Protein AF-A0A2G2LGC3-F1 (afdb_monomer_lite)

pLDDT: mean 88.87, std 9.38, range [58.38, 97.38]

Sequence (73 aa):
ASANIASAYTAKQVCSCRFIAGRELKSCLGDFTNDISALSITQKDKVIISEAPFGMGTSRARYTPKLGCALLK

Secondary structure (DSSP, 8-state):
-HHHHHHHHHHHHHHIIIIIS---HHHHHTTS-GGGTTSEEEEETTEEEEE-GGGS-EEEEEEETTTEEEEE-

Radius of gyration: 11.22 Å; chains: 1; bounding box: 31×21×30 Å

Foldseek 3Di:
DVQAVLQAVLFQQLLCCCPVVVDDSVVSVVVDDDVQVQWDWDDDDQKIWTAHPPRPHIWMWGADPPPGTDTDD

Structure (mmCIF, N/CA/C/O backbone):
data_AF-A0A2G2LGC3-F1
#
_entry.id   AF-A0A2G2LGC3-F1
#
loop_
_atom_site.group_PDB
_atom_site.id
_atom_site.type_symbol
_atom_site.label_atom_id
_atom_site.label_alt_id
_atom_site.label_comp_id
_atom_site.label_asym_id
_atom_site.label_entity_id
_atom_site.label_seq_id
_atom_site.pdbx_PDB_ins_code
_atom_site.Cartn_x
_atom_site.Cartn_y
_atom_site.Cartn_z
_atom_site.occupancy
_atom_site.B_iso_or_equiv
_atom_site.auth_seq_id
_atom_site.auth_comp_id
_atom_site.auth_asym_id
_atom_site.auth_atom_id
_atom_site.pdbx_PDB_model_num
ATOM 1 N N . ALA A 1 1 ? 8.684 -0.940 -17.144 1.00 61.50 1 ALA A N 1
ATOM 2 C CA . ALA A 1 1 ? 7.395 -1.624 -16.885 1.00 61.50 1 ALA A CA 1
ATOM 3 C C . ALA A 1 1 ? 7.362 -2.266 -15.496 1.00 61.50 1 ALA A C 1
ATOM 5 O O . ALA A 1 1 ? 6.506 -1.897 -14.702 1.00 61.50 1 ALA A O 1
ATOM 6 N N . SER A 1 2 ? 8.314 -3.143 -15.159 1.00 77.81 2 SER A N 1
ATOM 7 C CA . SER A 1 2 ? 8.341 -3.868 -13.875 1.00 77.81 2 SER A CA 1
ATOM 8 C C . SER A 1 2 ? 8.464 -2.969 -12.638 1.00 77.81 2 SER A C 1
ATOM 10 O O . SER A 1 2 ? 7.804 -3.236 -11.643 1.00 77.81 2 SER A O 1
ATOM 12 N N . ALA A 1 3 ? 9.216 -1.862 -12.717 1.00 82.88 3 ALA A N 1
ATOM 13 C CA . ALA A 1 3 ? 9.363 -0.910 -11.610 1.00 82.88 3 ALA A CA 1
ATOM 14 C C . ALA A 1 3 ? 8.024 -0.290 -11.162 1.00 82.88 3 ALA A C 1
ATOM 16 O O . ALA A 1 3 ? 7.764 -0.218 -9.969 1.00 82.88 3 ALA A O 1
ATOM 17 N N . ASN A 1 4 ? 7.141 0.068 -12.105 1.00 84.69 4 ASN A N 1
ATOM 18 C CA . ASN A 1 4 ? 5.805 0.592 -11.792 1.00 84.69 4 ASN A CA 1
ATOM 19 C C . ASN A 1 4 ? 4.899 -0.461 -11.137 1.00 84.69 4 ASN A C 1
ATOM 21 O O . ASN A 1 4 ? 4.095 -0.144 -10.266 1.00 84.69 4 ASN A O 1
ATOM 25 N N . ILE A 1 5 ? 5.020 -1.725 -11.554 1.00 88.44 5 ILE A N 1
ATOM 26 C CA . ILE A 1 5 ? 4.261 -2.829 -10.953 1.00 88.44 5 ILE A CA 1
ATOM 27 C C . ILE A 1 5 ? 4.763 -3.074 -9.527 1.00 88.44 5 ILE A C 1
ATOM 29 O O . ILE A 1 5 ? 3.956 -3.181 -8.605 1.00 88.44 5 ILE A O 1
ATOM 33 N N . ALA A 1 6 ? 6.084 -3.098 -9.335 1.00 87.94 6 ALA A N 1
ATOM 34 C CA . ALA A 1 6 ? 6.711 -3.262 -8.029 1.00 87.94 6 ALA A CA 1
ATOM 35 C C . ALA A 1 6 ? 6.356 -2.112 -7.072 1.00 87.94 6 ALA A C 1
ATOM 37 O O . ALA A 1 6 ? 5.951 -2.373 -5.937 1.00 87.94 6 ALA A O 1
ATOM 38 N N . SER A 1 7 ? 6.420 -0.852 -7.523 1.00 90.81 7 SER A N 1
ATOM 39 C CA . SER A 1 7 ? 6.039 0.309 -6.706 1.00 90.81 7 SER A CA 1
ATOM 40 C C . SER A 1 7 ? 4.557 0.284 -6.339 1.00 90.81 7 SER A C 1
ATOM 42 O O . SER A 1 7 ? 4.195 0.520 -5.185 1.00 90.81 7 SER A O 1
ATOM 44 N N . ALA A 1 8 ? 3.680 -0.054 -7.287 1.00 92.94 8 ALA A N 1
ATOM 45 C CA . ALA A 1 8 ? 2.248 -0.155 -7.031 1.00 92.94 8 ALA A CA 1
ATOM 46 C C . ALA A 1 8 ? 1.927 -1.278 -6.035 1.00 92.94 8 ALA A C 1
ATOM 48 O O . ALA A 1 8 ? 1.203 -1.061 -5.060 1.00 92.94 8 ALA A O 1
ATOM 49 N N . TYR A 1 9 ? 2.503 -2.465 -6.235 1.00 91.88 9 TYR A N 1
ATOM 50 C CA . TYR A 1 9 ? 2.338 -3.591 -5.321 1.00 91.88 9 TYR A CA 1
ATOM 51 C C . TYR A 1 9 ? 2.799 -3.227 -3.906 1.00 91.88 9 TYR A C 1
ATOM 53 O O . TYR A 1 9 ? 2.037 -3.374 -2.948 1.00 91.88 9 TYR A O 1
ATOM 61 N N . THR A 1 10 ? 3.999 -2.658 -3.792 1.00 91.94 10 THR A N 1
ATOM 62 C CA . THR A 1 10 ? 4.595 -2.258 -2.513 1.00 91.94 10 THR A CA 1
ATOM 63 C C . THR A 1 10 ? 3.745 -1.217 -1.799 1.00 91.94 10 THR A C 1
ATOM 65 O O . THR A 1 10 ? 3.392 -1.409 -0.635 1.00 91.94 10 THR A O 1
ATOM 68 N N . ALA A 1 11 ? 3.338 -0.146 -2.492 1.00 94.62 11 ALA A N 1
ATOM 69 C CA . ALA A 1 11 ? 2.496 0.892 -1.902 1.00 94.62 11 ALA A CA 1
ATOM 70 C C . ALA A 1 11 ? 1.194 0.304 -1.336 1.00 94.62 11 ALA A C 1
ATOM 72 O O . ALA A 1 11 ? 0.800 0.622 -0.210 1.00 94.62 11 ALA A O 1
ATOM 73 N N . LYS A 1 12 ? 0.537 -0.592 -2.086 1.00 95.12 12 LYS A N 1
ATOM 74 C CA . LYS A 1 12 ? -0.725 -1.212 -1.663 1.00 95.12 12 LYS A CA 1
ATOM 75 C C . LYS A 1 12 ? -0.538 -2.167 -0.481 1.00 95.12 12 LYS A C 1
ATOM 77 O O . LYS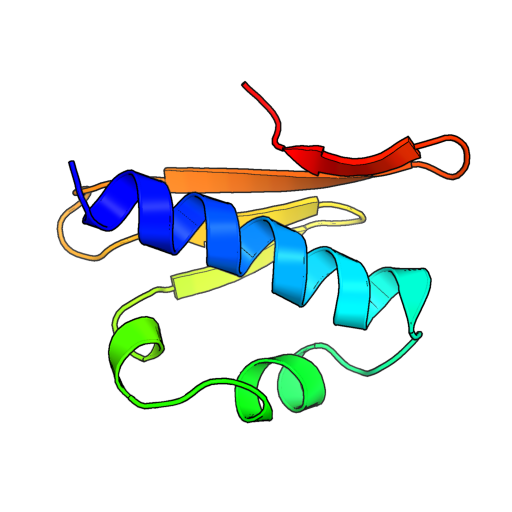 A 1 12 ? -1.342 -2.130 0.456 1.00 95.12 12 LYS A O 1
ATOM 82 N N . GLN A 1 13 ? 0.493 -3.007 -0.514 1.00 94.31 13 GLN A N 1
ATOM 83 C CA . GLN A 1 13 ? 0.733 -3.992 0.539 1.00 94.31 13 GLN A CA 1
ATOM 84 C C . GLN A 1 13 ? 1.155 -3.329 1.849 1.00 94.31 13 GLN A C 1
ATOM 86 O O . GLN A 1 13 ? 0.561 -3.605 2.892 1.00 94.31 13 GLN A O 1
ATOM 91 N N . VAL A 1 14 ? 2.080 -2.366 1.796 1.00 94.62 14 VAL A N 1
ATOM 92 C CA . VAL A 1 14 ? 2.485 -1.593 2.979 1.00 94.62 14 VAL A CA 1
ATOM 93 C C . VAL A 1 14 ? 1.301 -0.808 3.549 1.00 94.62 14 VAL A C 1
ATOM 95 O O . VAL A 1 14 ? 1.106 -0.796 4.763 1.00 94.62 14 VAL A O 1
ATOM 98 N N . CYS A 1 15 ? 0.461 -0.206 2.697 1.00 96.56 15 CYS A N 1
ATOM 99 C CA . CYS A 1 15 ? -0.768 0.451 3.152 1.00 96.56 15 CYS A CA 1
ATOM 100 C C . CYS A 1 15 ? -1.674 -0.532 3.904 1.00 96.56 15 CYS A C 1
ATOM 102 O O . CYS A 1 15 ? -2.152 -0.223 4.997 1.00 96.56 15 CYS A O 1
ATOM 104 N N . SER A 1 16 ? -1.889 -1.725 3.345 1.00 95.69 16 SER A N 1
ATOM 105 C CA . SER A 1 16 ? -2.763 -2.735 3.949 1.00 95.69 16 SER A CA 1
ATOM 106 C C . SER A 1 16 ? -2.212 -3.210 5.292 1.00 95.69 16 SER A C 1
ATOM 108 O O . SER A 1 16 ? -2.933 -3.210 6.287 1.00 95.69 16 SER A O 1
ATOM 110 N N . CYS A 1 17 ? -0.917 -3.509 5.365 1.00 95.69 17 CYS A N 1
ATOM 111 C CA . CYS A 1 17 ? -0.265 -3.869 6.620 1.00 95.69 17 CYS A CA 1
ATOM 112 C C . CYS A 1 17 ? -0.376 -2.751 7.680 1.00 95.69 17 CYS A C 1
ATOM 114 O O . CYS A 1 17 ? -0.719 -3.012 8.835 1.00 95.69 17 CYS A O 1
ATOM 116 N N . ARG A 1 18 ? -0.175 -1.487 7.284 1.00 95.56 18 ARG A N 1
ATOM 117 C CA . ARG A 1 18 ? -0.188 -0.342 8.206 1.00 95.56 18 ARG A CA 1
ATOM 118 C C . ARG A 1 18 ? -1.580 0.015 8.729 1.00 95.56 18 ARG A C 1
ATOM 120 O O . ARG A 1 18 ? -1.715 0.353 9.906 1.00 95.56 18 ARG A O 1
ATOM 127 N N . PHE A 1 19 ? -2.588 0.024 7.855 1.00 95.62 19 PHE A N 1
ATOM 128 C CA . PHE A 1 19 ? -3.913 0.584 8.160 1.00 95.62 19 PHE A CA 1
ATOM 129 C C . PHE A 1 19 ? -5.014 -0.462 8.325 1.00 95.62 19 PHE A C 1
ATOM 131 O O . PHE A 1 19 ? -5.976 -0.186 9.035 1.00 95.62 19 PHE A O 1
ATOM 138 N N . ILE A 1 20 ? -4.888 -1.633 7.695 1.00 95.12 20 ILE A N 1
ATOM 139 C CA . ILE A 1 20 ? -5.865 -2.726 7.828 1.00 95.12 20 ILE A CA 1
ATOM 140 C C . ILE A 1 20 ? -5.421 -3.691 8.924 1.00 95.12 20 ILE A C 1
ATOM 142 O O . ILE A 1 20 ? -6.189 -3.963 9.837 1.00 95.12 20 ILE A O 1
ATOM 146 N N . ALA A 1 21 ? -4.168 -4.155 8.880 1.00 94.12 21 ALA A N 1
ATOM 147 C CA . ALA A 1 21 ? -3.626 -5.033 9.920 1.00 94.12 21 ALA A CA 1
ATOM 148 C C . ALA A 1 21 ? -3.172 -4.274 11.183 1.00 94.12 21 ALA A C 1
ATOM 150 O O . ALA A 1 21 ? -2.875 -4.897 12.197 1.00 94.12 21 ALA A O 1
ATOM 151 N N . GLY A 1 22 ? -3.104 -2.937 11.132 1.00 94.19 22 GLY A N 1
ATOM 152 C CA . GLY A 1 22 ? -2.786 -2.093 12.288 1.00 94.19 22 GLY A CA 1
ATOM 153 C C . GLY A 1 22 ? -1.338 -2.188 12.781 1.00 94.19 22 GLY A C 1
ATOM 154 O O . GLY A 1 22 ? -1.052 -1.765 13.899 1.00 94.19 22 GLY A O 1
ATOM 155 N N . ARG A 1 23 ? -0.420 -2.728 11.971 1.00 95.19 23 ARG A N 1
ATOM 156 C CA . ARG A 1 23 ? 0.999 -2.882 12.329 1.00 95.19 23 ARG A CA 1
ATOM 157 C C . ARG A 1 23 ? 1.769 -1.577 12.148 1.00 95.19 23 ARG A C 1
ATOM 159 O O . ARG A 1 23 ? 1.368 -0.697 11.390 1.00 95.19 23 ARG A O 1
ATOM 166 N N . GLU A 1 24 ? 2.914 -1.456 12.811 1.00 93.25 24 GLU A N 1
ATOM 167 C CA . GLU A 1 24 ? 3.834 -0.343 12.573 1.00 93.25 24 GLU A CA 1
ATOM 168 C C . GLU A 1 24 ? 4.468 -0.411 11.179 1.00 93.25 24 GLU A C 1
ATOM 170 O O . GLU A 1 24 ? 4.774 -1.491 10.673 1.00 93.25 24 GLU A O 1
ATOM 175 N N . LEU A 1 25 ? 4.739 0.756 10.579 1.00 89.94 25 LEU A N 1
ATOM 176 C CA . LEU A 1 25 ? 5.293 0.858 9.222 1.00 89.94 25 LEU A CA 1
ATOM 177 C C . LEU A 1 25 ? 6.590 0.052 9.066 1.00 89.94 25 LEU A C 1
ATOM 179 O O . LEU A 1 25 ? 6.741 -0.691 8.102 1.00 89.94 25 LEU A O 1
ATOM 183 N N . LYS A 1 26 ? 7.502 0.158 10.039 1.00 88.12 26 LYS A N 1
ATOM 184 C CA . LYS A 1 26 ? 8.782 -0.563 10.023 1.00 88.12 26 LYS A CA 1
ATOM 185 C C . LYS A 1 26 ? 8.593 -2.082 10.040 1.00 88.12 26 LYS A C 1
ATOM 187 O O . LYS A 1 26 ? 9.349 -2.790 9.390 1.00 88.12 26 LYS A O 1
ATOM 192 N N . SER A 1 27 ? 7.570 -2.571 10.744 1.00 90.31 27 SER A N 1
ATOM 193 C CA . SER A 1 27 ? 7.230 -3.996 10.769 1.00 90.31 27 SER A CA 1
ATOM 194 C C . SER A 1 27 ? 6.764 -4.471 9.391 1.00 90.31 27 SER A C 1
ATOM 196 O O . SER A 1 27 ? 7.186 -5.529 8.944 1.00 90.31 27 SER A O 1
ATOM 198 N N . CYS A 1 28 ? 5.974 -3.656 8.685 1.00 91.06 28 CYS A N 1
ATOM 199 C CA . CYS A 1 28 ? 5.504 -3.967 7.334 1.00 91.06 28 CYS A CA 1
ATOM 200 C C . CYS A 1 28 ? 6.638 -4.079 6.313 1.00 91.06 28 CYS A C 1
ATOM 202 O O . CYS A 1 28 ? 6.545 -4.869 5.385 1.00 91.06 28 CYS A O 1
ATOM 204 N N . LEU A 1 29 ? 7.711 -3.299 6.469 1.00 87.44 29 LEU A N 1
ATOM 205 C CA . LEU A 1 29 ? 8.871 -3.378 5.578 1.00 87.44 29 LEU A CA 1
ATOM 206 C C . LEU A 1 29 ? 9.642 -4.697 5.731 1.00 87.44 29 LEU A C 1
ATOM 208 O O . LEU A 1 29 ? 10.268 -5.140 4.776 1.00 87.44 29 LEU A O 1
ATOM 212 N N . GLY A 1 30 ? 9.564 -5.336 6.902 1.00 84.62 30 GLY A N 1
ATOM 213 C CA . GLY A 1 30 ? 10.182 -6.639 7.154 1.00 84.62 30 GLY A CA 1
ATOM 214 C C . GLY A 1 30 ? 9.458 -7.819 6.500 1.00 84.62 30 GLY A C 1
ATOM 215 O O . GLY A 1 30 ? 10.028 -8.902 6.432 1.00 84.62 30 GLY A O 1
ATOM 216 N N . ASP A 1 31 ? 8.234 -7.623 5.997 1.00 82.94 31 ASP A N 1
ATOM 217 C CA . ASP A 1 31 ? 7.462 -8.676 5.321 1.00 82.94 31 ASP A CA 1
ATOM 218 C C . ASP A 1 31 ? 7.930 -8.917 3.871 1.00 82.94 31 ASP A C 1
ATOM 220 O O . ASP A 1 31 ? 7.424 -9.813 3.192 1.00 82.94 31 ASP A O 1
ATOM 224 N N . PHE A 1 32 ? 8.871 -8.114 3.371 1.00 77.94 32 PHE A N 1
ATOM 225 C CA . PHE A 1 32 ? 9.314 -8.150 1.984 1.00 77.94 32 PHE A CA 1
ATOM 226 C C . PHE A 1 32 ? 10.777 -8.576 1.848 1.00 77.94 32 PHE A C 1
ATOM 228 O O . PHE A 1 32 ? 11.631 -8.218 2.656 1.00 77.94 32 PHE A O 1
ATOM 235 N N . THR A 1 33 ? 11.071 -9.325 0.785 1.00 67.88 33 THR A N 1
ATOM 236 C CA . THR A 1 33 ? 12.423 -9.770 0.426 1.00 67.88 33 THR A CA 1
ATOM 237 C C . THR A 1 33 ? 13.139 -8.767 -0.493 1.00 67.88 33 THR A C 1
ATOM 239 O O . THR A 1 33 ? 12.538 -7.808 -0.975 1.00 67.88 33 THR A O 1
ATOM 242 N N . ASN A 1 34 ? 14.438 -9.004 -0.722 1.00 58.38 34 ASN A N 1
ATOM 243 C CA . ASN A 1 34 ? 15.455 -8.124 -1.330 1.00 58.38 34 ASN A CA 1
ATOM 244 C C . ASN A 1 34 ? 15.061 -7.252 -2.547 1.00 58.38 34 ASN A C 1
ATOM 246 O O . ASN A 1 34 ? 15.696 -6.221 -2.759 1.00 58.38 34 ASN A O 1
ATOM 250 N N . ASP A 1 35 ? 14.039 -7.601 -3.330 1.00 61.12 35 ASP A N 1
ATOM 251 C CA . ASP A 1 35 ? 13.613 -6.842 -4.517 1.00 61.12 35 ASP A CA 1
ATOM 252 C C . ASP A 1 35 ? 13.017 -5.461 -4.201 1.00 61.12 35 ASP A C 1
ATOM 254 O O . ASP A 1 35 ? 13.012 -4.568 -5.050 1.00 61.12 35 ASP A O 1
ATOM 258 N N . ILE A 1 36 ? 12.529 -5.259 -2.974 1.00 64.75 36 ILE A N 1
ATOM 259 C CA . ILE A 1 36 ? 11.859 -4.012 -2.568 1.00 64.75 36 ILE A CA 1
ATOM 260 C C . ILE A 1 36 ? 12.795 -3.071 -1.809 1.00 64.75 36 ILE A C 1
ATOM 262 O O . ILE A 1 36 ? 12.493 -1.890 -1.664 1.00 64.75 36 ILE A O 1
ATOM 266 N N . SER A 1 37 ? 13.967 -3.557 -1.392 1.00 65.38 37 SER A N 1
ATOM 267 C CA . SER A 1 37 ? 15.000 -2.759 -0.717 1.00 65.38 37 SER A CA 1
ATOM 268 C C . SER A 1 37 ? 15.494 -1.587 -1.569 1.00 65.38 37 SER A C 1
ATOM 270 O O . SER A 1 37 ? 16.020 -0.614 -1.040 1.00 65.38 37 SER A O 1
ATOM 272 N N . ALA A 1 38 ? 15.324 -1.675 -2.890 1.00 79.94 38 ALA A N 1
ATOM 273 C CA . ALA A 1 38 ? 15.645 -0.598 -3.815 1.00 79.94 38 ALA A CA 1
ATOM 274 C C . ALA A 1 38 ? 14.579 0.513 -3.849 1.00 79.94 38 ALA A C 1
ATOM 276 O O . ALA A 1 38 ? 14.861 1.595 -4.358 1.00 79.94 38 ALA A O 1
ATOM 277 N N . LEU A 1 39 ? 13.362 0.261 -3.349 1.00 86.38 39 LEU A N 1
ATOM 278 C CA . LEU A 1 39 ? 12.279 1.239 -3.337 1.00 86.38 39 LEU A CA 1
ATOM 279 C C . LEU A 1 39 ? 12.349 2.107 -2.078 1.00 86.38 39 LEU A C 1
ATOM 281 O O . LEU A 1 39 ? 12.532 1.616 -0.967 1.00 86.38 39 LEU A O 1
ATOM 285 N N . SER A 1 40 ? 12.100 3.399 -2.245 1.00 90.75 40 SER A N 1
ATOM 286 C CA . SER A 1 40 ? 11.882 4.328 -1.139 1.00 90.75 40 SER A CA 1
ATOM 287 C C . SER A 1 40 ? 10.408 4.319 -0.753 1.00 90.75 40 SER A C 1
ATOM 289 O O . SER A 1 40 ? 9.538 4.575 -1.589 1.00 90.75 40 SER A O 1
ATOM 291 N N . ILE A 1 41 ? 10.117 4.023 0.515 1.00 92.50 41 ILE A N 1
ATOM 292 C CA . ILE A 1 41 ? 8.753 3.993 1.047 1.00 92.50 41 ILE A CA 1
ATOM 293 C C . ILE A 1 41 ? 8.571 5.115 2.060 1.00 92.50 41 ILE A C 1
ATOM 295 O O . ILE A 1 41 ? 9.252 5.160 3.083 1.00 92.50 41 ILE A O 1
ATOM 299 N N . THR A 1 42 ? 7.586 5.973 1.807 1.00 94.25 42 THR A N 1
ATOM 300 C CA . THR A 1 42 ? 7.270 7.112 2.672 1.00 94.25 42 THR A CA 1
ATOM 301 C C . THR A 1 42 ? 5.794 7.100 3.034 1.00 94.25 42 THR A C 1
ATOM 303 O O . THR A 1 42 ? 4.926 6.904 2.180 1.00 94.25 42 THR A O 1
ATOM 306 N N . GLN A 1 43 ? 5.490 7.346 4.307 1.00 95.12 43 GLN A N 1
ATOM 307 C CA . GLN A 1 43 ? 4.124 7.559 4.771 1.00 95.12 43 GLN A CA 1
ATOM 308 C C . GLN A 1 43 ? 3.830 9.059 4.871 1.00 95.12 43 GLN A C 1
ATOM 310 O O . GLN A 1 43 ? 4.583 9.806 5.492 1.00 95.12 43 GLN A O 1
ATOM 315 N N . LYS A 1 44 ? 2.691 9.481 4.315 1.00 95.19 44 LYS A N 1
ATOM 316 C CA . LYS A 1 44 ? 2.116 10.814 4.518 1.00 95.19 44 LYS A CA 1
ATOM 317 C C . LYS A 1 44 ? 0.636 10.670 4.859 1.00 95.19 44 LYS A C 1
ATOM 319 O O . LYS A 1 44 ? -0.156 10.231 4.027 1.00 95.19 44 LYS A O 1
ATOM 324 N N . ASP A 1 45 ? 0.266 11.000 6.093 1.00 94.06 45 ASP A N 1
ATOM 325 C CA . ASP A 1 45 ? -1.090 10.809 6.620 1.00 94.06 45 ASP A CA 1
ATOM 326 C C . ASP A 1 45 ? -1.581 9.353 6.449 1.00 94.06 45 ASP A C 1
ATOM 328 O O . ASP A 1 45 ? -1.005 8.411 7.002 1.00 94.06 45 ASP A O 1
ATOM 332 N N . LYS A 1 46 ? -2.645 9.172 5.654 1.00 95.38 46 LYS A N 1
ATOM 333 C CA . LYS A 1 46 ? -3.272 7.892 5.288 1.00 95.38 46 LYS A CA 1
ATOM 334 C C . LYS A 1 46 ? -2.820 7.389 3.911 1.00 95.38 46 LYS A C 1
ATOM 336 O O . LYS A 1 46 ? -3.531 6.606 3.282 1.00 95.38 46 LYS A O 1
ATOM 341 N N . VAL A 1 47 ? -1.694 7.889 3.405 1.00 97.06 47 VAL A N 1
ATOM 342 C CA . VAL A 1 47 ? -1.142 7.556 2.089 1.00 97.06 47 VAL A CA 1
ATOM 343 C C . VAL A 1 47 ? 0.249 6.955 2.256 1.00 97.06 47 VAL A C 1
ATOM 345 O O . VAL A 1 47 ? 1.095 7.516 2.951 1.00 97.06 47 VAL A O 1
ATOM 348 N N . ILE A 1 48 ? 0.488 5.828 1.592 1.00 96.56 48 ILE A N 1
ATOM 349 C CA . ILE A 1 48 ? 1.819 5.252 1.405 1.00 96.56 48 ILE A CA 1
ATOM 350 C C . ILE A 1 48 ? 2.281 5.560 -0.012 1.00 96.56 48 ILE A C 1
ATOM 352 O O . ILE A 1 48 ? 1.544 5.344 -0.976 1.00 96.56 48 ILE A O 1
ATOM 356 N N . ILE A 1 49 ? 3.500 6.066 -0.126 1.00 95.69 49 ILE A N 1
ATOM 357 C CA . ILE A 1 49 ? 4.173 6.380 -1.380 1.00 95.69 49 ILE A CA 1
ATOM 358 C C . ILE A 1 49 ? 5.322 5.388 -1.522 1.00 95.69 49 ILE A C 1
ATOM 360 O O . ILE A 1 49 ? 6.100 5.222 -0.587 1.00 95.69 49 ILE A O 1
ATOM 364 N N . SER A 1 50 ? 5.408 4.728 -2.673 1.00 93.94 50 SER A N 1
ATOM 365 C CA . SER A 1 50 ? 6.528 3.869 -3.045 1.00 93.94 50 SER A CA 1
ATOM 366 C C . SER A 1 50 ? 7.161 4.418 -4.313 1.00 93.94 50 SER A C 1
ATOM 368 O O . SER A 1 50 ? 6.468 4.642 -5.309 1.00 93.94 50 SER A O 1
ATOM 370 N N . GLU A 1 51 ? 8.464 4.656 -4.259 1.00 92.69 51 GLU A N 1
ATOM 371 C CA . GLU A 1 51 ? 9.238 5.245 -5.342 1.00 92.69 51 GLU A CA 1
ATOM 372 C C . GLU A 1 51 ? 10.413 4.344 -5.707 1.00 92.69 51 GLU A C 1
ATOM 374 O O . GLU A 1 51 ? 11.187 3.926 -4.850 1.00 92.69 51 GLU A O 1
ATOM 379 N N . ALA A 1 52 ? 10.522 4.033 -6.992 1.00 89.50 52 ALA A N 1
ATOM 380 C CA . ALA A 1 52 ? 11.630 3.299 -7.562 1.00 89.50 52 ALA A CA 1
ATOM 381 C C . ALA A 1 52 ? 12.829 4.227 -7.797 1.00 89.50 52 ALA A C 1
ATOM 383 O O . ALA A 1 52 ? 12.653 5.409 -8.115 1.00 89.50 52 ALA A O 1
ATOM 384 N N . PRO A 1 53 ? 14.058 3.699 -7.685 1.00 86.81 53 PRO A N 1
ATOM 385 C CA . PRO A 1 53 ? 15.260 4.502 -7.827 1.00 86.81 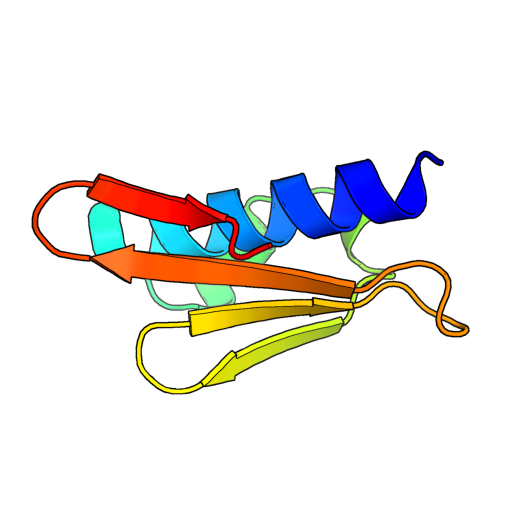53 PRO A CA 1
ATOM 386 C C . PRO A 1 53 ? 15.361 5.070 -9.245 1.00 86.81 53 PRO A C 1
ATOM 388 O O . PRO A 1 53 ? 14.761 4.553 -10.191 1.00 86.81 53 PRO A O 1
ATOM 391 N N . PHE A 1 54 ? 16.120 6.158 -9.390 1.00 83.56 54 PHE A N 1
ATOM 392 C CA . PHE A 1 54 ? 16.324 6.855 -10.667 1.00 83.56 54 PHE A CA 1
ATOM 393 C C . PHE A 1 54 ? 15.027 7.329 -11.354 1.00 83.56 54 PHE A C 1
ATOM 395 O O . PHE A 1 54 ? 14.995 7.491 -12.571 1.00 83.56 54 PHE A O 1
ATOM 402 N N . GLY A 1 55 ? 13.945 7.536 -10.593 1.00 80.81 55 GLY A N 1
ATOM 403 C CA . GLY A 1 55 ? 12.666 8.010 -11.132 1.00 80.81 55 GLY A CA 1
ATOM 404 C C . GLY A 1 55 ? 11.951 6.992 -12.028 1.00 80.81 55 GLY A C 1
ATOM 405 O O . GLY A 1 55 ? 11.084 7.365 -12.814 1.00 80.81 55 GLY A O 1
ATOM 406 N N . MET A 1 56 ? 12.295 5.702 -11.928 1.00 84.50 56 MET A N 1
ATOM 407 C CA . MET A 1 56 ? 11.758 4.649 -12.803 1.00 84.50 56 MET A CA 1
ATOM 408 C C . MET A 1 56 ? 10.280 4.303 -12.553 1.00 84.50 56 MET A C 1
ATOM 410 O O . MET A 1 56 ? 9.682 3.551 -13.330 1.00 84.50 56 MET A O 1
ATOM 414 N N . GLY A 1 57 ? 9.688 4.820 -11.478 1.00 86.62 57 GLY A N 1
ATOM 415 C CA . GLY A 1 57 ? 8.279 4.630 -11.165 1.00 86.62 57 GLY A CA 1
ATOM 416 C C . GLY A 1 57 ? 7.921 5.139 -9.778 1.00 86.62 57 GLY A C 1
ATOM 417 O O . GLY A 1 57 ? 8.664 4.929 -8.826 1.00 86.62 57 GLY A O 1
ATOM 418 N N . THR A 1 58 ? 6.760 5.771 -9.653 1.00 92.06 58 THR A N 1
ATOM 419 C CA . THR A 1 58 ? 6.219 6.215 -8.366 1.00 92.06 58 THR A CA 1
ATOM 420 C C . THR A 1 58 ? 4.769 5.778 -8.289 1.00 92.06 58 THR A C 1
ATOM 422 O O . THR A 1 58 ? 3.998 5.935 -9.236 1.00 92.06 58 THR A O 1
ATOM 425 N N . SER A 1 59 ? 4.366 5.216 -7.158 1.00 95.12 59 SER A N 1
ATOM 426 C CA . SER A 1 59 ? 2.984 4.800 -6.930 1.00 95.12 59 SER A CA 1
ATOM 427 C C . SER A 1 59 ? 2.536 5.170 -5.531 1.00 95.12 59 SER A C 1
ATOM 429 O O . SER A 1 59 ? 3.328 5.229 -4.590 1.00 95.12 59 SER A O 1
ATOM 431 N N . ARG A 1 60 ? 1.240 5.443 -5.392 1.00 96.62 60 ARG A N 1
ATOM 432 C CA . ARG A 1 60 ? 0.647 5.882 -4.131 1.00 96.62 60 ARG A CA 1
ATOM 433 C C . ARG A 1 60 ? -0.556 5.016 -3.816 1.00 96.62 60 ARG A C 1
ATOM 435 O O . ARG A 1 60 ? -1.369 4.757 -4.697 1.00 96.62 60 ARG A O 1
ATOM 442 N N . ALA A 1 61 ? -0.695 4.611 -2.564 1.00 97.38 61 ALA A N 1
ATOM 443 C CA . ALA A 1 61 ? -1.874 3.920 -2.066 1.00 97.38 61 ALA A CA 1
ATOM 444 C C . ALA A 1 61 ? -2.470 4.703 -0.901 1.00 97.38 61 ALA A C 1
ATOM 446 O O . ALA A 1 61 ? -1.751 5.081 0.023 1.00 97.38 61 ALA A O 1
ATOM 447 N N . ARG A 1 62 ? -3.781 4.948 -0.935 1.00 97.25 62 ARG A N 1
ATOM 448 C CA . ARG A 1 62 ? -4.507 5.653 0.124 1.00 97.25 62 ARG A CA 1
ATOM 449 C C . ARG A 1 62 ? -5.445 4.706 0.846 1.00 97.25 62 ARG A C 1
ATOM 451 O O . ARG A 1 62 ? -6.242 4.012 0.216 1.00 97.25 62 ARG A O 1
ATOM 458 N N . TYR A 1 63 ? -5.394 4.757 2.169 1.00 97.12 63 TYR A N 1
ATOM 459 C CA . TYR A 1 63 ? -6.392 4.129 3.012 1.00 97.12 63 TYR A CA 1
ATOM 460 C C . TYR A 1 63 ? -7.677 4.963 3.050 1.00 97.12 63 TYR A C 1
ATOM 462 O O . TYR A 1 63 ? -7.665 6.167 3.339 1.00 97.12 63 TYR A O 1
ATOM 470 N N . THR A 1 64 ? -8.800 4.298 2.795 1.00 95.06 64 THR A N 1
ATOM 471 C CA . THR A 1 64 ? -10.149 4.823 3.003 1.00 95.06 64 THR A CA 1
ATOM 472 C C . THR A 1 64 ? -10.989 3.790 3.759 1.00 95.06 64 THR A C 1
ATOM 474 O O . THR A 1 64 ? -10.882 2.601 3.464 1.00 95.06 64 THR A O 1
ATOM 477 N N . PRO A 1 65 ? -11.871 4.205 4.688 1.00 90.00 65 PRO A N 1
ATOM 478 C CA . PRO A 1 65 ? -12.680 3.259 5.461 1.00 90.00 65 PRO A CA 1
ATOM 479 C C . PRO A 1 65 ? -13.575 2.339 4.615 1.00 90.00 65 PRO A C 1
ATOM 481 O O . PRO A 1 65 ? -13.864 1.229 5.03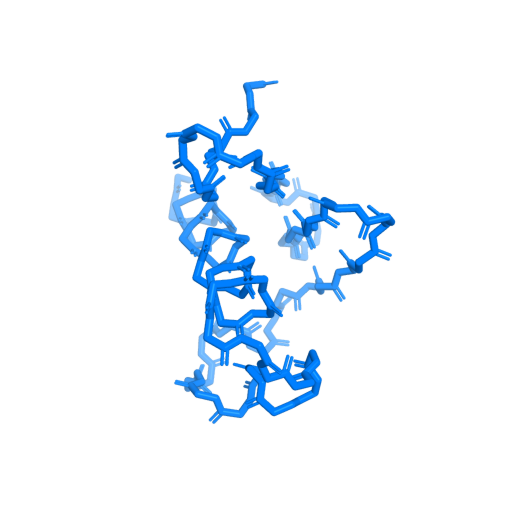5 1.00 90.00 65 PRO A O 1
ATOM 484 N N . LYS A 1 66 ? -14.015 2.781 3.427 1.00 90.38 66 LY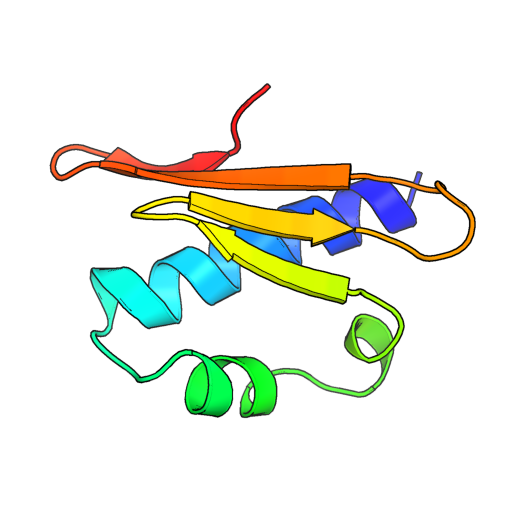S A N 1
ATOM 485 C CA . LYS A 1 66 ? -14.895 1.991 2.547 1.00 90.38 66 LYS A CA 1
ATOM 486 C C . LYS A 1 66 ? -14.147 1.021 1.628 1.00 90.38 66 LYS A C 1
ATOM 488 O O . LYS A 1 66 ? -14.646 -0.069 1.391 1.00 90.38 66 LYS A O 1
ATOM 493 N N . LEU A 1 67 ? -12.996 1.418 1.077 1.00 89.81 67 LEU A N 1
ATOM 494 C CA . LEU A 1 67 ? -12.276 0.631 0.059 1.00 89.81 67 LEU A CA 1
ATOM 495 C C . LEU A 1 67 ? -11.022 -0.060 0.607 1.00 89.81 67 LEU A C 1
ATOM 497 O O . LEU A 1 67 ? -10.338 -0.775 -0.122 1.00 89.81 67 LEU A O 1
ATOM 501 N N . GLY A 1 68 ? -10.672 0.197 1.867 1.00 93.50 68 GLY A N 1
ATOM 502 C CA . GLY A 1 68 ? -9.371 -0.163 2.406 1.00 93.50 68 GLY A CA 1
ATOM 503 C C . GLY A 1 68 ? -8.262 0.607 1.690 1.00 93.50 68 GLY A C 1
ATOM 504 O O . GLY A 1 68 ? -8.354 1.825 1.520 1.00 93.50 68 GLY A O 1
ATOM 505 N N . CYS A 1 69 ? -7.208 -0.094 1.281 1.00 96.06 69 CYS A N 1
ATOM 506 C CA . CYS A 1 69 ? -6.058 0.489 0.596 1.00 96.06 69 CYS A CA 1
ATOM 507 C C . CYS A 1 69 ? -6.185 0.389 -0.926 1.00 96.06 69 CYS A C 1
ATOM 509 O O . CYS A 1 69 ? -6.014 -0.684 -1.512 1.00 96.06 69 CYS A O 1
ATOM 511 N N . ALA A 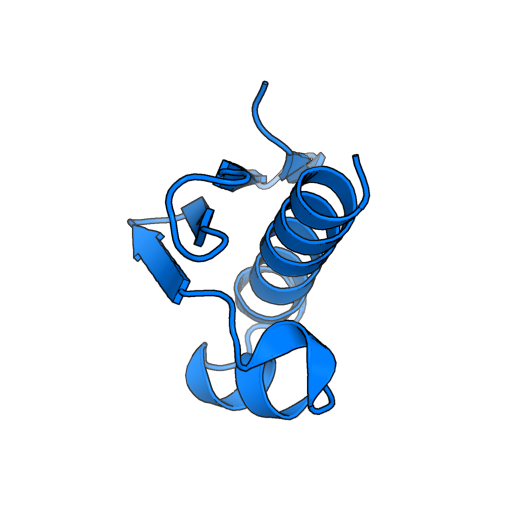1 70 ? -6.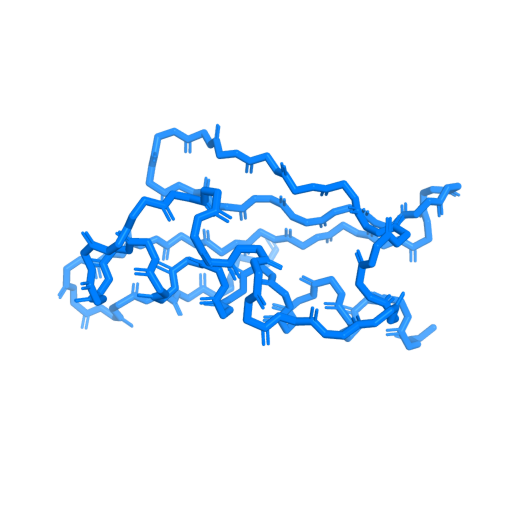437 1.533 -1.561 1.00 96.12 70 ALA A N 1
ATOM 512 C CA . ALA A 1 70 ? -6.586 1.652 -3.008 1.00 96.12 70 ALA A CA 1
ATOM 513 C C . ALA A 1 70 ? -5.420 2.437 -3.619 1.00 96.12 70 ALA A C 1
ATOM 515 O O . ALA A 1 70 ? -4.941 3.411 -3.033 1.00 96.12 70 ALA A O 1
ATOM 516 N N . LEU A 1 71 ? -4.982 2.020 -4.807 1.00 95.56 71 LEU A N 1
ATOM 517 C CA . LEU A 1 71 ? -3.992 2.759 -5.584 1.00 95.56 71 LEU A CA 1
ATOM 518 C C . LEU A 1 71 ? -4.600 4.058 -6.110 1.00 95.56 71 LEU A C 1
ATOM 520 O O . LEU A 1 71 ? -5.731 4.077 -6.594 1.00 95.56 71 LEU A O 1
ATOM 524 N N . LEU A 1 72 ? -3.834 5.136 -6.003 1.00 92.38 72 LEU A N 1
ATOM 525 C CA . LEU A 1 72 ? -4.150 6.416 -6.616 1.00 92.38 72 LEU A CA 1
ATOM 526 C C . LEU A 1 72 ? -3.570 6.438 -8.031 1.00 92.38 72 LEU A C 1
ATOM 528 O O . LEU A 1 72 ? -2.477 5.913 -8.256 1.00 92.38 72 LEU A O 1
ATOM 532 N N . LYS A 1 73 ? -4.329 7.021 -8.958 1.00 71.38 73 LYS A N 1
ATOM 533 C CA . LYS A 1 73 ? -3.942 7.193 -10.357 1.00 71.38 73 LYS A CA 1
ATOM 534 C C . LYS A 1 73 ? -3.064 8.428 -10.534 1.00 71.38 73 LYS A C 1
ATOM 536 O O . LYS A 1 73 ? -3.262 9.394 -9.760 1.00 71.38 73 LYS A O 1
#